Protein AF-A0A0T6ATC1-F1 (afdb_monomer)

Secondary structure (DSSP, 8-state):
-HHHHHHH--------GGGGGGS-GGG---TT--PPPS-B--STTTTT-BT---HHHHHHHHHHHTT-HHHHHHHHTTSTTHHHHHHHHHHHHHHHHH--SHHHHHHHHHHHHHHHHHHHHHHHHT--PPP----------

Structure (mmCIF, N/CA/C/O backbone):
data_AF-A0A0T6ATC1-F1
#
_entry.id   AF-A0A0T6ATC1-F1
#
loop_
_atom_site.group_PDB
_atom_site.id
_atom_site.type_symbol
_atom_site.label_atom_id
_atom_site.label_alt_id
_atom_site.label_comp_id
_atom_site.label_asym_id
_atom_site.label_entity_id
_atom_site.label_seq_id
_atom_site.pdbx_PDB_ins_code
_atom_site.Cartn_x
_atom_site.Cartn_y
_atom_site.Cartn_z
_atom_site.occupancy
_atom_site.B_iso_or_equiv
_atom_site.auth_seq_id
_atom_site.auth_comp_id
_atom_site.auth_asym_id
_atom_site.auth_atom_id
_atom_site.pdbx_PDB_model_num
ATOM 1 N N . ASP A 1 1 ? -13.480 1.689 5.727 1.00 93.69 1 ASP A N 1
ATOM 2 C CA . ASP A 1 1 ? -13.539 1.626 4.249 1.00 93.69 1 ASP A CA 1
ATOM 3 C C . ASP A 1 1 ? -13.949 0.272 3.664 1.00 93.69 1 ASP A C 1
ATOM 5 O O . ASP A 1 1 ? -14.438 0.275 2.542 1.00 93.69 1 ASP A O 1
ATOM 9 N N . LYS A 1 2 ? -13.871 -0.853 4.397 1.00 95.25 2 LYS A N 1
ATOM 10 C CA . LYS A 1 2 ? -14.317 -2.168 3.890 1.00 95.25 2 LYS A CA 1
ATOM 11 C C . LYS A 1 2 ? -15.733 -2.163 3.288 1.00 95.25 2 LYS A C 1
ATOM 13 O O . LYS A 1 2 ? -15.901 -2.557 2.148 1.00 95.25 2 LYS A O 1
ATOM 18 N N . GLU A 1 3 ? -16.729 -1.637 3.999 1.00 96.06 3 GLU A N 1
ATOM 19 C CA . GLU A 1 3 ? -18.118 -1.577 3.504 1.00 96.06 3 GLU A CA 1
ATOM 20 C C . GLU A 1 3 ? -18.266 -0.774 2.194 1.00 96.06 3 GLU A C 1
ATOM 22 O O . GLU A 1 3 ? -19.062 -1.119 1.321 1.00 96.06 3 GLU A O 1
ATOM 27 N N . ILE A 1 4 ? -17.467 0.284 2.020 1.00 95.75 4 ILE A N 1
ATOM 28 C CA . ILE A 1 4 ? -17.460 1.079 0.784 1.00 95.75 4 ILE A CA 1
ATOM 29 C C . ILE A 1 4 ? -16.882 0.250 -0.364 1.00 95.75 4 ILE A C 1
ATOM 31 O O . ILE A 1 4 ? -17.447 0.253 -1.453 1.00 95.75 4 ILE A O 1
ATOM 35 N N . VAL A 1 5 ? -15.794 -0.483 -0.114 1.00 96.31 5 VAL A N 1
ATOM 36 C CA . VAL A 1 5 ? -15.200 -1.398 -1.098 1.00 96.31 5 VAL A CA 1
ATOM 37 C C . VAL A 1 5 ? -16.198 -2.489 -1.494 1.00 96.31 5 VAL A C 1
ATOM 39 O O . VAL A 1 5 ? -16.354 -2.755 -2.681 1.00 96.31 5 VAL A O 1
ATOM 42 N N . ASP A 1 6 ? -16.936 -3.044 -0.532 1.00 95.88 6 ASP A N 1
ATOM 43 C CA . ASP A 1 6 ? -17.910 -4.121 -0.765 1.00 95.88 6 ASP A CA 1
ATOM 44 C C . ASP A 1 6 ? -19.082 -3.662 -1.639 1.00 95.88 6 ASP A C 1
ATOM 46 O O . ASP A 1 6 ? -19.570 -4.407 -2.485 1.00 95.88 6 ASP A O 1
ATOM 50 N N . THR A 1 7 ? -19.532 -2.421 -1.445 1.00 96.94 7 THR A N 1
ATOM 51 C CA . THR A 1 7 ? -20.730 -1.887 -2.110 1.00 96.94 7 THR A CA 1
ATOM 52 C C . THR A 1 7 ? -20.432 -1.111 -3.391 1.00 96.94 7 THR A C 1
ATOM 54 O O . THR A 1 7 ? -21.294 -1.031 -4.265 1.00 96.94 7 THR A O 1
ATOM 57 N N . LYS A 1 8 ? -19.243 -0.506 -3.512 1.00 95.25 8 LYS A N 1
ATOM 58 C CA . LYS A 1 8 ? -18.892 0.423 -4.605 1.00 95.25 8 LYS A CA 1
ATOM 59 C C . LYS A 1 8 ? -17.605 0.065 -5.345 1.00 95.25 8 LYS A C 1
ATOM 61 O O . LYS A 1 8 ? -17.349 0.644 -6.398 1.00 95.25 8 LYS A O 1
ATOM 66 N N . GLY A 1 9 ? -16.809 -0.867 -4.828 1.00 94.44 9 GLY A N 1
ATOM 67 C CA . GLY A 1 9 ? -15.536 -1.268 -5.419 1.00 94.44 9 GLY A CA 1
ATOM 68 C C . GLY A 1 9 ? -14.387 -0.288 -5.161 1.00 94.44 9 GLY A C 1
ATOM 69 O O . GLY A 1 9 ? -14.459 0.600 -4.310 1.00 94.44 9 GLY A O 1
ATOM 70 N N . ILE A 1 10 ? -13.297 -0.488 -5.904 1.00 95.75 10 ILE A N 1
ATOM 71 C CA . ILE A 1 10 ? -12.061 0.303 -5.842 1.00 95.75 10 ILE A CA 1
ATOM 72 C C . ILE A 1 10 ? -11.822 0.913 -7.223 1.00 95.75 10 ILE A C 1
ATOM 74 O O . ILE A 1 10 ? -11.937 0.224 -8.235 1.00 95.75 10 ILE A O 1
ATOM 78 N N . ALA A 1 11 ? -11.458 2.193 -7.258 1.00 93.44 11 ALA A N 1
ATOM 79 C CA . ALA A 1 11 ? -11.068 2.893 -8.474 1.00 93.44 11 ALA A CA 1
ATOM 80 C C . ALA A 1 11 ? -9.696 3.543 -8.284 1.00 93.44 11 ALA A C 1
ATOM 82 O O . ALA A 1 11 ? -9.395 4.074 -7.215 1.00 93.44 11 ALA A O 1
ATOM 83 N N . VAL A 1 12 ? -8.886 3.521 -9.338 1.00 92.12 12 VAL A N 1
ATOM 84 C CA . VAL A 1 12 ? -7.583 4.188 -9.404 1.00 92.12 12 VAL A CA 1
ATOM 85 C C . VAL A 1 12 ? -7.516 5.046 -10.657 1.00 92.12 12 VAL A C 1
ATOM 87 O O . VAL A 1 12 ? -8.174 4.756 -11.656 1.00 92.12 12 VAL A O 1
ATOM 90 N N . VAL A 1 13 ? -6.729 6.116 -10.594 1.00 88.69 13 VAL A N 1
ATOM 91 C CA . VAL A 1 13 ? -6.466 6.983 -11.743 1.00 88.69 13 VAL A CA 1
ATOM 92 C C . VAL A 1 13 ? -5.166 6.522 -12.379 1.00 88.69 13 VAL A C 1
ATOM 94 O O . VAL A 1 13 ? -4.098 6.701 -11.796 1.00 88.69 13 VAL A O 1
ATOM 97 N N . ASP A 1 14 ? -5.263 5.926 -13.564 1.00 88.31 14 ASP A N 1
ATOM 98 C CA . ASP A 1 14 ? -4.089 5.486 -14.309 1.00 88.31 14 ASP A CA 1
ATOM 99 C C . ASP A 1 14 ? -3.386 6.689 -14.942 1.00 88.31 14 ASP A C 1
ATOM 101 O O . ASP A 1 14 ? -3.855 7.281 -15.916 1.00 88.31 14 ASP A O 1
ATOM 105 N N . CYS A 1 15 ? -2.281 7.104 -14.333 1.00 81.25 15 CYS A N 1
ATOM 106 C CA . CYS A 1 15 ? -1.458 8.197 -14.822 1.00 81.25 15 CYS A CA 1
ATOM 107 C C . CYS A 1 15 ? 0.020 7.909 -14.553 1.00 81.25 15 CYS A C 1
ATOM 109 O O . CYS A 1 15 ? 0.392 7.277 -13.565 1.00 81.25 15 CYS A O 1
ATOM 111 N N . SER A 1 16 ? 0.893 8.376 -15.448 1.00 82.06 16 SER A N 1
ATOM 112 C CA . SER A 1 16 ? 2.331 8.279 -15.211 1.00 82.06 16 SER A CA 1
ATOM 113 C C . SER A 1 16 ? 2.748 9.285 -14.143 1.00 82.06 16 SER A C 1
ATOM 115 O O . SER A 1 16 ? 2.371 10.456 -14.244 1.00 82.06 16 SER A O 1
ATOM 117 N N . TRP A 1 17 ? 3.641 8.891 -13.235 1.00 79.94 17 TRP A N 1
ATOM 118 C CA . TRP A 1 17 ? 4.246 9.800 -12.254 1.00 79.94 17 TRP A CA 1
ATOM 119 C C . TRP A 1 17 ? 4.875 11.058 -12.887 1.00 79.94 17 TRP A C 1
ATOM 121 O O . TRP A 1 17 ? 4.817 12.130 -12.299 1.00 79.94 17 TRP A O 1
ATOM 131 N N . ALA A 1 18 ? 5.378 10.974 -14.126 1.00 79.50 18 ALA A N 1
ATOM 132 C CA . ALA A 1 18 ? 5.937 12.111 -14.871 1.00 79.50 18 ALA A CA 1
ATOM 133 C C . ALA A 1 18 ? 4.909 13.183 -15.292 1.00 79.50 18 ALA A C 1
ATOM 135 O O . ALA A 1 18 ? 5.290 14.277 -15.697 1.00 79.50 18 ALA A O 1
ATOM 136 N N . LYS A 1 19 ? 3.611 12.868 -15.248 1.00 78.06 19 LYS A N 1
ATOM 137 C CA . LYS A 1 19 ? 2.514 13.747 -15.687 1.00 78.06 19 LYS A CA 1
ATO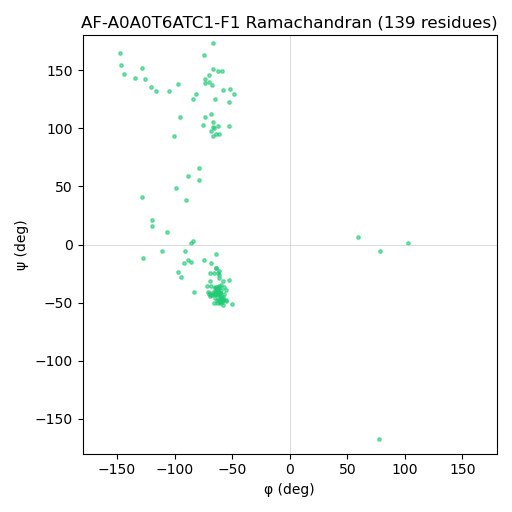M 138 C C . LYS A 1 19 ? 1.539 14.061 -14.557 1.00 78.06 19 LYS A C 1
ATOM 140 O O . LYS A 1 19 ? 0.428 14.516 -14.827 1.00 78.06 19 LYS A O 1
ATOM 145 N N . LEU A 1 20 ? 1.927 13.807 -13.308 1.00 77.38 20 LEU A N 1
ATOM 146 C CA . LEU A 1 20 ? 1.046 13.993 -12.159 1.00 77.38 20 LEU A CA 1
ATOM 147 C C . LEU A 1 20 ? 0.551 15.446 -12.071 1.00 77.38 20 LEU A C 1
ATOM 149 O O . LEU A 1 20 ? -0.650 15.669 -11.978 1.00 77.38 20 LEU A O 1
ATOM 153 N N . ASP A 1 21 ? 1.456 16.416 -12.240 1.00 76.56 21 ASP A N 1
ATOM 154 C CA . ASP A 1 21 ? 1.147 17.854 -12.175 1.00 76.56 21 ASP A CA 1
ATOM 155 C C . ASP A 1 21 ? 0.227 18.334 -13.310 1.00 76.56 21 ASP A C 1
ATOM 157 O O . ASP A 1 21 ? -0.476 19.333 -13.179 1.00 76.56 21 ASP A O 1
ATOM 161 N N . GLN A 1 22 ? 0.224 17.619 -14.437 1.00 77.25 22 GLN A N 1
ATOM 162 C CA . GLN A 1 22 ? -0.614 17.920 -15.604 1.00 77.25 22 GLN A CA 1
ATOM 163 C C . GLN A 1 22 ? -1.957 17.185 -15.554 1.00 77.25 22 GLN A C 1
ATOM 165 O O . GLN A 1 22 ? -2.884 17.519 -16.292 1.00 77.25 22 GLN A O 1
ATOM 170 N N . THR A 1 23 ? -2.065 16.165 -14.703 1.00 75.38 23 THR A N 1
ATOM 171 C CA . THR A 1 23 ? -3.286 15.387 -14.542 1.00 75.38 23 THR A CA 1
ATOM 172 C C . THR A 1 23 ? -4.182 16.133 -13.557 1.00 75.38 23 THR A C 1
ATOM 174 O O . THR A 1 23 ? -3.753 16.416 -12.439 1.00 75.38 23 THR A O 1
ATOM 177 N N . PRO A 1 24 ? -5.437 16.456 -13.908 1.00 76.75 24 PRO A N 1
ATOM 178 C CA . PRO A 1 24 ? -6.292 17.293 -13.074 1.00 76.75 24 PRO A CA 1
ATOM 179 C C . PRO A 1 24 ? -6.905 16.494 -11.907 1.00 76.75 24 PRO A C 1
ATOM 181 O O . PRO A 1 24 ? -8.121 16.469 -11.721 1.00 76.75 24 PRO A O 1
ATOM 184 N N . ILE A 1 25 ? -6.065 15.848 -11.089 1.00 76.75 25 ILE A N 1
ATOM 185 C CA . ILE A 1 25 ? -6.465 14.988 -9.965 1.00 76.75 25 ILE A CA 1
ATOM 186 C C . ILE A 1 25 ? -7.281 15.789 -8.944 1.00 76.75 25 ILE A C 1
ATOM 188 O O . ILE A 1 25 ? -8.303 15.312 -8.464 1.00 76.75 25 ILE A O 1
ATOM 192 N N . ALA A 1 26 ? -6.897 17.043 -8.682 1.00 73.19 26 ALA A N 1
ATOM 193 C CA . ALA A 1 26 ? -7.615 17.934 -7.768 1.00 73.19 26 ALA A CA 1
ATOM 194 C C . ALA A 1 26 ? -9.039 18.290 -8.241 1.00 73.19 26 ALA A C 1
ATOM 196 O O . ALA A 1 26 ? -9.876 18.697 -7.439 1.00 73.19 26 ALA A O 1
ATOM 197 N N . THR A 1 27 ? -9.329 18.138 -9.537 1.00 78.69 27 THR A N 1
ATOM 198 C CA . THR A 1 27 ? -10.669 18.401 -10.089 1.00 78.69 27 THR A CA 1
ATOM 199 C C . THR A 1 27 ? -11.601 17.196 -9.969 1.00 78.69 27 THR A C 1
ATOM 201 O O . THR A 1 27 ? -12.820 17.344 -10.096 1.00 78.69 27 THR A O 1
ATOM 204 N N . LEU A 1 28 ? -11.053 16.006 -9.693 1.00 79.75 28 LEU A N 1
ATOM 205 C CA . LEU A 1 28 ? -11.842 14.799 -9.492 1.00 79.75 28 LEU A CA 1
ATOM 206 C C . LEU A 1 28 ? -12.631 14.923 -8.188 1.00 79.75 28 LEU A C 1
ATOM 208 O O . LEU A 1 28 ? -12.083 14.893 -7.088 1.00 79.75 28 LEU A O 1
ATOM 212 N N . LYS A 1 29 ? -13.957 15.009 -8.305 1.00 76.75 29 LYS A N 1
ATOM 213 C CA . LYS A 1 29 ? -14.877 14.973 -7.162 1.00 76.75 29 LYS A CA 1
ATOM 214 C C . LYS A 1 29 ? -15.078 13.535 -6.677 1.00 76.75 29 LYS A C 1
ATOM 216 O O . L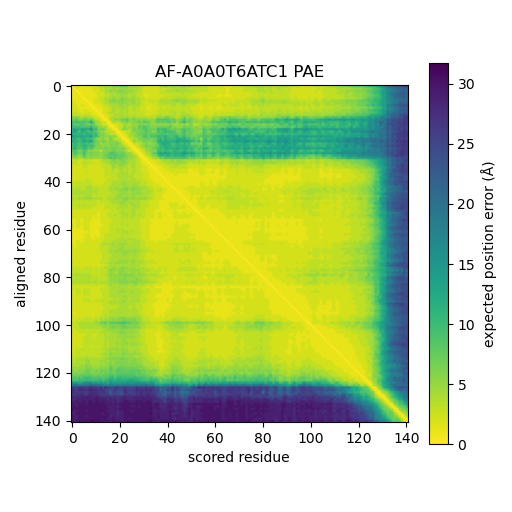YS A 1 29 ? -16.167 12.977 -6.784 1.00 76.75 29 LYS A O 1
ATOM 221 N N . ALA A 1 30 ? -14.018 12.921 -6.160 1.00 80.88 30 ALA A N 1
ATOM 222 C CA . ALA A 1 30 ? -14.097 11.592 -5.567 1.00 80.88 30 ALA A CA 1
ATOM 223 C C . ALA A 1 30 ? -14.805 11.665 -4.204 1.00 80.88 30 ALA A C 1
ATOM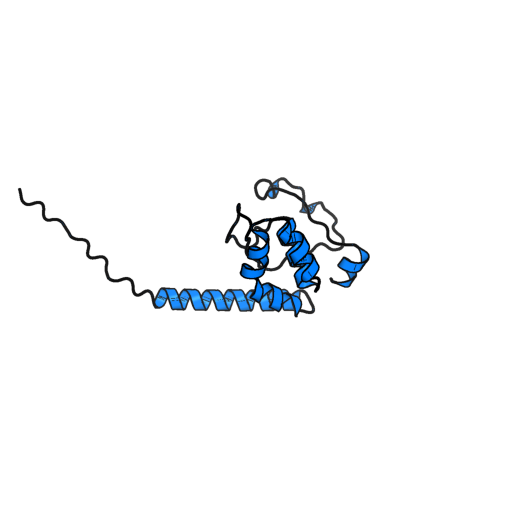 225 O O . ALA A 1 30 ? -14.243 12.163 -3.231 1.00 80.88 30 ALA A O 1
ATOM 226 N N . SER A 1 31 ? -16.031 11.140 -4.107 1.00 84.38 31 SER A N 1
ATOM 227 C CA . SER A 1 31 ? -16.806 11.161 -2.852 1.00 84.38 31 SER A CA 1
ATOM 228 C C . SER A 1 31 ? -16.136 10.396 -1.704 1.00 84.38 31 SER A C 1
ATOM 230 O O . SER A 1 31 ? -16.375 10.710 -0.543 1.00 84.38 31 SER A O 1
ATOM 232 N N . HIS 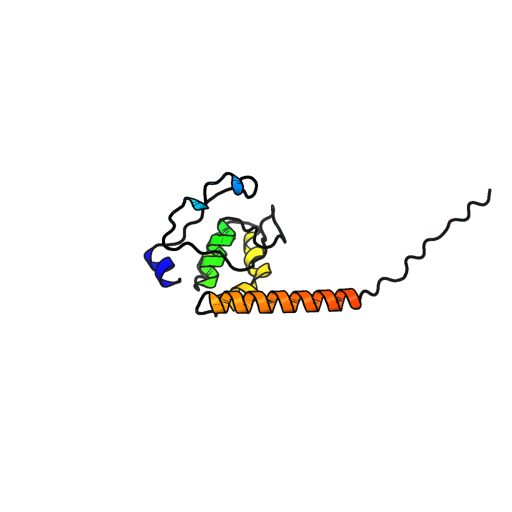A 1 32 ? -15.304 9.399 -2.025 1.00 90.31 32 HIS A N 1
ATOM 233 C CA . HIS A 1 32 ? -14.579 8.556 -1.066 1.00 90.31 32 HIS A CA 1
ATOM 234 C C . HIS A 1 32 ? -13.080 8.497 -1.386 1.00 90.31 32 HIS A C 1
ATOM 236 O O . HIS A 1 32 ? -12.471 7.435 -1.313 1.00 90.31 32 HIS A O 1
ATOM 242 N N . GLY A 1 33 ? -12.482 9.631 -1.768 1.00 90.50 33 GLY A N 1
ATOM 243 C CA . GLY A 1 33 ? -11.039 9.711 -2.013 1.00 90.50 33 GLY A CA 1
ATOM 244 C C . GLY A 1 33 ? -10.228 9.314 -0.774 1.00 90.50 33 GLY A C 1
ATOM 245 O O . GLY A 1 33 ? -10.525 9.758 0.341 1.00 90.50 33 GLY A O 1
ATOM 246 N N . ARG A 1 34 ? -9.219 8.458 -0.963 1.00 92.25 34 ARG A N 1
ATOM 247 C CA . ARG A 1 34 ? -8.272 8.023 0.072 1.00 92.25 34 ARG A CA 1
ATOM 248 C C . ARG A 1 34 ? -6.855 8.071 -0.478 1.00 92.25 34 ARG A C 1
ATOM 250 O O . ARG A 1 34 ? -6.635 7.750 -1.642 1.00 92.25 34 ARG A O 1
ATOM 257 N N . LEU A 1 35 ? -5.915 8.447 0.380 1.00 92.56 35 LEU A N 1
ATOM 258 C CA . LEU A 1 35 ? -4.491 8.257 0.136 1.00 92.56 35 LEU A CA 1
ATOM 259 C C . LEU A 1 35 ? -4.055 6.979 0.845 1.00 92.56 35 LEU A C 1
ATOM 261 O O . LEU A 1 35 ? -4.476 6.727 1.976 1.00 92.56 35 LEU A O 1
ATOM 265 N N . LEU A 1 36 ? -3.230 6.180 0.175 1.00 96.12 36 LEU A N 1
ATOM 266 C CA . LEU A 1 36 ? -2.602 5.030 0.809 1.00 96.12 36 LEU A CA 1
ATOM 267 C C . LEU A 1 36 ? -1.544 5.495 1.819 1.00 96.12 36 LEU A C 1
ATOM 269 O O . LEU A 1 36 ? -0.896 6.520 1.587 1.00 96.12 36 LEU A O 1
ATOM 273 N N . PRO A 1 37 ? -1.366 4.756 2.927 1.00 97.12 37 PRO A N 1
ATOM 274 C CA . PRO A 1 37 ? -0.251 4.990 3.830 1.00 97.12 37 PRO A CA 1
ATOM 275 C C . PRO A 1 37 ? 1.083 4.646 3.156 1.00 97.12 37 PRO A C 1
ATOM 277 O O . PRO A 1 37 ? 1.128 4.116 2.043 1.00 97.12 37 PRO A O 1
ATOM 280 N N . PHE A 1 38 ? 2.175 4.951 3.851 1.00 98.00 38 PHE A N 1
ATOM 281 C CA . PHE A 1 38 ? 3.529 4.647 3.413 1.00 98.00 38 PHE A CA 1
ATOM 282 C C . PHE A 1 38 ? 3.669 3.168 3.049 1.00 98.00 38 PHE A C 1
ATOM 284 O O . PHE A 1 38 ? 3.446 2.280 3.868 1.00 98.00 38 PHE A O 1
ATOM 291 N N . LEU A 1 39 ? 4.074 2.926 1.810 1.00 98.31 39 LEU A N 1
ATOM 292 C CA . LEU A 1 39 ? 4.406 1.619 1.265 1.00 98.31 39 LEU A CA 1
ATOM 293 C C . LEU A 1 39 ? 5.529 1.814 0.250 1.00 98.31 39 LEU A C 1
ATOM 295 O O . LEU A 1 39 ? 5.675 2.892 -0.336 1.00 98.31 39 LEU A O 1
ATOM 299 N N . VAL A 1 40 ? 6.314 0.773 0.027 1.00 98.06 40 VAL A N 1
ATOM 300 C CA . VAL A 1 40 ? 7.445 0.785 -0.895 1.00 98.06 40 VAL A CA 1
ATOM 301 C C . VAL A 1 40 ? 7.074 0.021 -2.157 1.00 98.06 40 VAL A C 1
ATOM 303 O O . VAL A 1 40 ? 6.530 -1.081 -2.099 1.00 98.06 40 VAL A O 1
ATOM 306 N N . ALA A 1 41 ? 7.356 0.615 -3.312 1.00 97.88 41 ALA A N 1
ATOM 307 C CA . ALA A 1 41 ? 7.111 -0.021 -4.595 1.00 97.88 41 ALA A CA 1
ATOM 308 C C . ALA A 1 41 ? 8.029 -1.236 -4.809 1.00 97.88 41 ALA A C 1
ATOM 310 O O . ALA A 1 41 ? 9.233 -1.170 -4.555 1.00 97.88 41 ALA A O 1
ATOM 311 N N . ALA A 1 42 ? 7.459 -2.319 -5.335 1.00 97.75 42 ALA A N 1
ATOM 312 C CA . ALA A 1 42 ? 8.171 -3.513 -5.784 1.00 97.75 42 ALA A CA 1
ATOM 313 C C . ALA A 1 42 ? 8.133 -3.683 -7.314 1.00 97.75 42 ALA A C 1
ATOM 315 O O . ALA A 1 42 ? 8.782 -4.576 -7.858 1.00 97.75 42 ALA A O 1
ATOM 316 N N . ASN A 1 43 ? 7.397 -2.826 -8.028 1.00 95.62 43 ASN A N 1
ATOM 317 C CA . ASN A 1 43 ? 7.405 -2.821 -9.485 1.00 95.62 43 ASN A CA 1
ATOM 318 C C . ASN A 1 43 ? 8.807 -2.491 -10.058 1.00 95.62 43 ASN A C 1
ATOM 320 O O . ASN A 1 43 ? 9.541 -1.698 -9.466 1.00 95.62 43 ASN A O 1
ATOM 324 N N . PRO A 1 44 ? 9.175 -3.020 -11.243 1.00 95.25 44 PRO A N 1
ATOM 325 C CA . PRO A 1 44 ? 10.517 -2.857 -11.813 1.00 95.25 44 PRO A CA 1
ATOM 326 C C . PRO A 1 44 ? 10.941 -1.412 -12.101 1.00 95.25 44 PRO A C 1
ATOM 328 O O . PRO A 1 44 ? 12.130 -1.137 -12.212 1.00 95.25 44 PRO A O 1
ATOM 331 N N . ILE A 1 45 ? 9.985 -0.494 -12.263 1.00 93.62 45 ILE A N 1
ATOM 332 C CA . ILE A 1 45 ? 10.268 0.895 -12.641 1.00 93.62 45 ILE A CA 1
ATOM 333 C C . ILE A 1 45 ? 10.649 1.729 -11.416 1.00 93.62 45 ILE A C 1
ATOM 335 O O . ILE A 1 45 ? 11.572 2.537 -11.478 1.00 93.62 45 ILE A O 1
ATOM 339 N N . ASN A 1 46 ? 9.956 1.516 -10.296 1.00 94.69 46 ASN A N 1
ATOM 340 C CA . ASN A 1 46 ? 10.094 2.311 -9.078 1.00 94.69 46 ASN A CA 1
ATOM 341 C C . ASN A 1 46 ? 10.551 1.484 -7.872 1.00 94.69 46 ASN A C 1
ATOM 343 O O . ASN A 1 46 ? 10.324 1.906 -6.742 1.00 94.69 46 ASN A O 1
ATOM 347 N N . TYR A 1 47 ? 11.170 0.322 -8.084 1.00 96.69 47 TYR A N 1
ATOM 348 C CA . TYR A 1 47 ? 11.567 -0.574 -6.999 1.00 96.69 47 TYR A CA 1
ATOM 349 C C . TYR A 1 47 ? 12.310 0.169 -5.876 1.00 96.69 47 TYR A C 1
ATOM 351 O O . TYR A 1 47 ? 13.242 0.936 -6.128 1.00 96.69 47 TYR A O 1
ATOM 359 N N . GLY A 1 48 ? 11.876 -0.037 -4.632 1.00 96.00 48 GLY A N 1
ATOM 360 C CA . GLY A 1 48 ? 12.463 0.593 -3.448 1.00 96.00 48 GLY A CA 1
ATOM 361 C C . GLY A 1 48 ? 12.042 2.049 -3.219 1.00 96.00 48 GLY A C 1
ATOM 362 O O . GLY A 1 48 ? 12.380 2.623 -2.185 1.00 96.00 48 GLY A O 1
ATOM 363 N N . ARG A 1 49 ? 11.289 2.671 -4.138 1.00 96.19 49 ARG A N 1
ATOM 364 C CA . ARG A 1 49 ? 10.831 4.053 -3.965 1.00 96.19 49 ARG A CA 1
ATOM 365 C C . ARG A 1 49 ? 9.583 4.110 -3.078 1.00 96.19 49 ARG A C 1
ATOM 367 O O . ARG A 1 49 ? 8.602 3.412 -3.355 1.00 96.19 49 ARG A O 1
ATOM 374 N N . PRO A 1 50 ? 9.574 4.966 -2.042 1.00 96.00 50 PRO A N 1
ATOM 375 C CA . PRO A 1 50 ? 8.419 5.116 -1.170 1.00 96.00 50 PRO A CA 1
ATOM 376 C C . PRO A 1 50 ? 7.268 5.812 -1.900 1.00 96.00 50 PRO A C 1
ATOM 378 O O . PRO A 1 50 ? 7.479 6.761 -2.655 1.00 96.00 50 PRO A O 1
ATOM 381 N N . CYS A 1 51 ? 6.045 5.345 -1.659 1.00 95.25 51 CYS A N 1
ATOM 382 C CA . CYS A 1 51 ? 4.783 5.910 -2.148 1.00 95.25 51 CYS A CA 1
ATOM 383 C C . CYS A 1 51 ? 4.629 6.002 -3.682 1.00 95.25 51 CYS A C 1
ATOM 385 O O . CYS A 1 51 ? 3.632 6.541 -4.155 1.00 95.25 51 CYS A O 1
ATOM 387 N N . GLN A 1 52 ? 5.559 5.453 -4.472 1.00 95.00 52 GLN A N 1
ATOM 388 C CA . GLN A 1 52 ? 5.522 5.459 -5.946 1.00 95.00 52 GLN A CA 1
ATOM 389 C C . GLN A 1 52 ? 4.988 4.138 -6.513 1.00 95.00 52 GLN A C 1
ATOM 391 O O . GLN A 1 52 ? 5.580 3.522 -7.407 1.00 95.00 52 GLN A O 1
ATOM 396 N N . LEU A 1 53 ? 3.859 3.700 -5.957 1.00 96.06 53 LEU A N 1
ATOM 397 C CA . LEU A 1 53 ? 3.191 2.459 -6.332 1.00 96.06 53 LEU A CA 1
ATOM 398 C C . LEU A 1 53 ? 2.649 2.530 -7.767 1.00 96.06 53 LEU A C 1
ATOM 400 O O . LEU A 1 53 ? 2.277 3.592 -8.268 1.00 96.06 53 LEU A O 1
ATOM 404 N N . SER A 1 54 ? 2.578 1.380 -8.423 1.00 95.62 54 SER A N 1
ATOM 405 C CA . SER A 1 54 ? 1.773 1.177 -9.626 1.00 95.62 54 SER A CA 1
ATOM 406 C C . SER A 1 54 ? 0.283 1.078 -9.276 1.00 95.62 54 SER A C 1
ATOM 408 O O . SER A 1 54 ? -0.091 0.806 -8.133 1.00 95.62 54 SER A O 1
ATOM 410 N N . CYS A 1 55 ? -0.590 1.239 -10.273 1.00 95.19 55 CYS A N 1
ATOM 411 C CA . CYS A 1 55 ? -2.038 1.101 -10.097 1.00 95.19 55 CYS A CA 1
ATOM 412 C C . CYS A 1 55 ? -2.431 -0.263 -9.502 1.00 95.19 55 CYS A C 1
ATOM 414 O O . CYS A 1 55 ? -3.301 -0.325 -8.635 1.00 95.19 55 CYS A O 1
ATOM 416 N N . VAL A 1 56 ? -1.769 -1.351 -9.919 1.00 96.88 56 VAL A N 1
ATOM 417 C CA . VAL A 1 56 ? -2.047 -2.691 -9.378 1.00 96.88 56 VAL A CA 1
ATOM 418 C C . VAL A 1 56 ? -1.593 -2.830 -7.925 1.00 96.88 56 VAL A C 1
ATOM 420 O O . VAL A 1 56 ? -2.348 -3.359 -7.114 1.00 96.88 56 VAL A O 1
ATOM 423 N N . GLU A 1 57 ? -0.419 -2.305 -7.563 1.00 97.94 57 GLU A N 1
ATOM 424 C CA . GLU A 1 57 ? 0.058 -2.303 -6.173 1.00 97.94 57 GLU A CA 1
ATOM 425 C C . GLU A 1 57 ? -0.865 -1.474 -5.274 1.00 97.94 57 GLU A C 1
ATOM 427 O O . GLU A 1 57 ? -1.175 -1.892 -4.163 1.00 97.94 57 GLU A O 1
ATOM 432 N N . ALA A 1 58 ? -1.374 -0.338 -5.761 1.00 97.50 58 ALA A N 1
ATOM 433 C CA . ALA A 1 58 ? -2.314 0.495 -5.016 1.00 97.50 58 ALA A CA 1
ATOM 434 C C . ALA A 1 58 ? -3.662 -0.209 -4.763 1.00 97.50 58 ALA A C 1
ATOM 436 O O . ALA A 1 58 ? -4.207 -0.159 -3.653 1.00 97.50 58 ALA A O 1
ATOM 437 N N . ILE A 1 59 ? -4.195 -0.901 -5.775 1.00 97.38 59 ILE A N 1
ATOM 438 C CA . ILE A 1 59 ? -5.404 -1.725 -5.633 1.00 97.38 59 ILE A CA 1
ATOM 439 C C . ILE A 1 59 ? -5.151 -2.862 -4.640 1.00 97.38 59 ILE A C 1
ATOM 441 O O . ILE A 1 59 ? -5.929 -3.036 -3.702 1.00 97.38 59 ILE A O 1
ATOM 445 N N . ALA A 1 60 ? -4.056 -3.604 -4.812 1.00 98.12 60 ALA A N 1
ATOM 446 C CA . ALA A 1 60 ? -3.713 -4.738 -3.963 1.00 98.12 60 ALA A CA 1
ATOM 447 C C . ALA A 1 60 ? -3.473 -4.315 -2.506 1.00 98.12 60 ALA A C 1
ATOM 449 O O . ALA A 1 60 ? -3.982 -4.959 -1.594 1.00 98.12 60 ALA A O 1
ATOM 450 N N . ALA A 1 61 ? -2.784 -3.195 -2.272 1.00 98.25 61 ALA A N 1
ATOM 451 C CA . ALA A 1 61 ? -2.605 -2.623 -0.941 1.00 98.25 61 ALA A CA 1
ATOM 452 C C . ALA A 1 61 ? -3.950 -2.283 -0.291 1.00 98.25 61 ALA A C 1
ATOM 454 O O . ALA A 1 61 ? -4.192 -2.646 0.858 1.00 98.25 61 ALA A O 1
ATOM 455 N N . THR A 1 62 ? -4.852 -1.641 -1.040 1.00 97.88 62 THR A N 1
ATOM 456 C CA . THR A 1 62 ? -6.200 -1.323 -0.552 1.00 97.88 62 THR A CA 1
ATOM 457 C C . THR A 1 62 ? -6.948 -2.599 -0.173 1.00 97.88 62 THR A C 1
ATOM 459 O O . THR A 1 62 ? -7.465 -2.686 0.939 1.00 97.88 62 THR A O 1
ATOM 462 N N . MET A 1 63 ? -6.964 -3.601 -1.062 1.00 98.06 63 MET A N 1
ATOM 463 C CA . MET A 1 63 ? -7.577 -4.911 -0.819 1.00 98.06 63 MET A CA 1
ATOM 464 C C . MET A 1 63 ? -7.008 -5.568 0.440 1.00 98.06 63 MET A C 1
ATOM 466 O O . MET A 1 63 ? -7.776 -5.981 1.305 1.00 98.06 63 MET A O 1
ATOM 470 N N . TYR A 1 64 ? -5.685 -5.597 0.592 1.00 98.31 64 TYR A N 1
ATOM 471 C CA . TYR A 1 64 ? -5.027 -6.192 1.751 1.00 98.31 64 TYR A CA 1
ATOM 472 C C . TYR A 1 64 ? -5.426 -5.485 3.054 1.00 98.31 64 TYR A C 1
ATOM 474 O O . TYR A 1 64 ? -5.822 -6.146 4.016 1.00 98.31 64 TYR A O 1
ATOM 482 N N . ILE A 1 65 ? -5.379 -4.148 3.078 1.00 97.88 65 ILE A N 1
ATOM 483 C CA . ILE A 1 65 ? -5.698 -3.332 4.261 1.00 97.88 65 ILE A CA 1
ATOM 484 C C . ILE A 1 65 ? -7.156 -3.525 4.695 1.00 97.88 65 ILE A C 1
ATOM 486 O O . ILE A 1 65 ? -7.435 -3.589 5.888 1.00 97.88 65 ILE A O 1
ATOM 490 N N . VAL A 1 66 ? -8.099 -3.663 3.756 1.00 96.94 66 VAL A N 1
ATOM 491 C CA . VAL A 1 66 ? -9.514 -3.902 4.098 1.00 96.94 66 VAL A CA 1
ATOM 492 C C . VAL A 1 66 ? -9.853 -5.381 4.352 1.00 96.94 66 VAL A C 1
ATOM 494 O O . VAL A 1 66 ? -11.013 -5.696 4.622 1.00 96.94 66 VAL A O 1
ATOM 497 N N . GLY A 1 67 ? -8.864 -6.281 4.298 1.00 96.38 67 GLY A N 1
ATOM 498 C CA . GLY A 1 67 ? -8.994 -7.697 4.660 1.00 96.38 67 GLY A CA 1
ATOM 499 C C . GLY A 1 67 ? -9.106 -8.686 3.492 1.00 96.38 67 GLY A C 1
ATOM 500 O O . GLY A 1 67 ? -9.188 -9.887 3.730 1.00 96.38 67 GLY A O 1
ATOM 501 N N . TYR A 1 68 ? -9.058 -8.230 2.240 1.00 97.31 68 TYR A N 1
ATOM 502 C CA . TYR A 1 68 ? -9.099 -9.062 1.029 1.00 97.31 68 TYR A CA 1
ATOM 503 C C . TYR A 1 68 ? -7.705 -9.521 0.581 1.00 97.31 68 TYR A C 1
ATOM 505 O O . TYR A 1 68 ? -7.271 -9.239 -0.535 1.00 97.31 68 TYR A O 1
ATOM 513 N N . ARG A 1 69 ? -6.994 -10.234 1.461 1.00 97.06 69 ARG A N 1
ATOM 514 C CA . ARG A 1 69 ? -5.601 -10.665 1.229 1.00 97.06 69 ARG A CA 1
ATOM 515 C C . ARG A 1 69 ? -5.452 -11.575 0.009 1.00 97.06 69 ARG A C 1
ATOM 517 O O . ARG A 1 69 ? -4.653 -11.289 -0.873 1.00 97.06 69 ARG A O 1
ATOM 524 N N . GLU A 1 70 ? -6.288 -12.604 -0.086 1.00 97.31 70 GLU A N 1
ATOM 525 C CA . GLU A 1 70 ? -6.266 -13.561 -1.202 1.00 97.31 70 GLU A CA 1
ATOM 526 C C . GLU A 1 70 ? -6.552 -12.883 -2.549 1.00 97.31 70 GLU A C 1
ATOM 528 O O . GLU A 1 70 ? -5.961 -13.226 -3.572 1.00 97.31 70 GLU A O 1
ATOM 533 N N . LEU A 1 71 ? -7.433 -11.874 -2.558 1.00 96.44 71 LEU A N 1
ATOM 534 C CA . LEU A 1 71 ? -7.735 -11.110 -3.766 1.00 96.44 71 LEU A CA 1
ATOM 535 C C . LEU A 1 71 ? -6.558 -10.212 -4.164 1.00 96.44 71 LEU A C 1
ATOM 537 O O . LEU A 1 71 ? -6.222 -10.140 -5.345 1.00 96.44 71 LEU A O 1
ATOM 541 N N . ALA A 1 72 ? -5.903 -9.575 -3.190 1.00 97.62 72 ALA A N 1
ATOM 542 C CA . ALA A 1 72 ? -4.690 -8.798 -3.427 1.00 97.62 72 ALA A CA 1
ATOM 543 C C . ALA A 1 72 ? -3.594 -9.667 -4.069 1.00 97.62 72 ALA A C 1
ATOM 545 O O . ALA A 1 72 ? -3.032 -9.294 -5.100 1.00 97.62 72 ALA A O 1
ATOM 546 N N . GLU A 1 73 ? -3.356 -10.858 -3.513 1.00 97.19 73 GLU A N 1
ATOM 547 C CA . GLU A 1 73 ? -2.426 -11.851 -4.062 1.00 97.19 73 GLU A CA 1
ATOM 548 C C . GLU A 1 73 ? -2.832 -12.286 -5.473 1.00 97.19 73 GLU A C 1
ATOM 550 O O . GLU A 1 73 ? -2.002 -12.300 -6.380 1.00 97.19 73 GLU A O 1
ATOM 555 N N . HIS A 1 74 ? -4.116 -12.572 -5.707 1.00 97.19 74 HIS A N 1
ATOM 556 C CA . HIS A 1 74 ? -4.610 -12.974 -7.025 1.00 97.19 74 HIS A CA 1
ATOM 557 C C . HIS A 1 74 ? -4.311 -11.935 -8.118 1.00 97.19 74 HIS A C 1
ATOM 559 O O . HIS A 1 74 ? -3.908 -12.302 -9.226 1.00 97.19 74 HIS A O 1
ATOM 565 N N . TYR A 1 75 ? -4.497 -10.647 -7.816 1.00 95.94 75 TYR A N 1
ATOM 566 C CA . TYR A 1 75 ? -4.204 -9.557 -8.750 1.00 95.94 75 TYR A CA 1
ATOM 567 C C . TYR A 1 75 ? -2.703 -9.432 -9.020 1.00 95.94 75 TYR A C 1
ATOM 569 O O . TYR A 1 75 ? -2.287 -9.299 -10.173 1.00 95.94 75 TYR A O 1
ATOM 577 N N . LEU A 1 76 ? -1.884 -9.517 -7.972 1.00 97.56 76 LEU A N 1
ATOM 578 C CA . LEU A 1 76 ? -0.431 -9.410 -8.084 1.00 97.56 76 LEU A CA 1
ATOM 579 C C . LEU A 1 76 ? 0.195 -10.616 -8.792 1.00 97.56 76 LEU A C 1
ATOM 581 O O . LEU A 1 76 ? 1.147 -10.441 -9.546 1.00 97.56 76 LEU A O 1
ATOM 585 N N . ASN A 1 77 ? -0.382 -11.812 -8.662 1.00 97.00 77 ASN A N 1
ATOM 586 C CA . ASN A 1 77 ? 0.095 -13.034 -9.319 1.00 97.00 77 ASN A CA 1
ATOM 587 C C . ASN A 1 77 ? 0.026 -12.992 -10.857 1.00 97.00 77 ASN A C 1
ATOM 589 O O . ASN A 1 77 ? 0.555 -13.879 -11.525 1.00 97.00 77 ASN A O 1
ATOM 593 N N . LYS A 1 78 ? -0.600 -11.967 -11.450 1.00 96.69 78 LYS A N 1
ATOM 594 C CA . LYS A 1 78 ? -0.530 -11.703 -12.899 1.00 96.69 78 LYS A CA 1
ATOM 595 C C . LYS A 1 78 ? 0.816 -11.117 -13.335 1.00 96.69 78 LYS A C 1
ATOM 597 O O . LYS A 1 78 ? 1.103 -11.082 -14.529 1.00 96.69 78 LYS A O 1
ATOM 602 N N . PHE A 1 79 ? 1.632 -10.675 -12.384 1.00 96.56 79 PHE A N 1
ATOM 603 C CA . PHE A 1 79 ? 2.927 -10.053 -12.602 1.00 96.56 79 PHE A CA 1
ATOM 604 C C . PHE A 1 79 ? 4.014 -10.934 -11.988 1.00 96.56 79 PHE A C 1
ATOM 606 O O . PHE A 1 79 ? 3.916 -11.333 -10.830 1.00 96.56 79 PHE A O 1
ATOM 613 N N . SER A 1 80 ? 5.085 -11.208 -12.736 1.00 96.38 80 SER A N 1
ATOM 614 C CA . SER A 1 80 ? 6.190 -12.053 -12.257 1.00 96.38 80 SER A CA 1
ATOM 615 C C . SER A 1 80 ? 6.840 -11.524 -10.972 1.00 96.38 80 SER A C 1
ATOM 617 O O . SER A 1 80 ? 7.264 -12.311 -10.134 1.00 96.38 80 SER A O 1
ATOM 619 N N . TRP A 1 81 ? 6.864 -10.203 -10.791 1.00 95.56 81 TRP A N 1
ATOM 620 C CA . TRP A 1 81 ? 7.377 -9.498 -9.611 1.00 95.56 81 TRP A CA 1
ATOM 621 C C . TRP A 1 81 ? 6.313 -9.237 -8.530 1.00 95.56 81 TRP A C 1
ATOM 623 O O . TRP A 1 81 ? 6.635 -8.716 -7.468 1.00 95.56 81 TRP A O 1
ATOM 633 N N . GLY A 1 82 ? 5.037 -9.551 -8.781 1.00 95.69 82 GLY A N 1
ATOM 634 C CA . GLY A 1 82 ? 3.930 -9.090 -7.938 1.00 95.69 82 GLY A CA 1
ATOM 635 C C . GLY A 1 82 ? 3.983 -9.606 -6.498 1.00 95.69 82 GLY A C 1
ATOM 636 O O . GLY A 1 82 ? 3.676 -8.859 -5.573 1.00 95.69 82 GLY A O 1
ATOM 637 N N . HIS A 1 83 ? 4.434 -10.847 -6.296 1.00 95.25 83 HIS A N 1
ATOM 638 C CA . HIS A 1 83 ? 4.627 -11.437 -4.965 1.00 95.25 83 HIS A CA 1
ATOM 639 C C . HIS A 1 83 ? 5.580 -10.601 -4.091 1.00 95.25 83 HIS A C 1
ATOM 641 O O . HIS A 1 83 ? 5.314 -10.388 -2.908 1.00 95.25 83 HIS A O 1
ATOM 647 N N . SER A 1 84 ? 6.620 -10.019 -4.703 1.00 97.19 84 SER A N 1
ATOM 648 C CA . SER A 1 84 ? 7.612 -9.198 -4.009 1.00 97.19 84 SER A CA 1
ATOM 649 C C . SER A 1 84 ? 7.000 -7.951 -3.366 1.00 97.19 84 SER A C 1
ATOM 651 O O . SER A 1 84 ? 7.548 -7.454 -2.388 1.00 97.19 84 SER A O 1
ATOM 653 N N . PHE A 1 85 ? 5.860 -7.451 -3.860 1.00 98.38 85 PHE A N 1
ATOM 654 C CA . PHE A 1 85 ? 5.175 -6.310 -3.248 1.00 98.38 85 PHE A CA 1
ATOM 655 C C . PHE A 1 85 ? 4.653 -6.625 -1.847 1.00 98.38 85 PHE A C 1
ATOM 657 O O . PHE A 1 85 ? 4.849 -5.827 -0.926 1.00 98.38 85 PHE A O 1
ATOM 664 N N . ILE A 1 86 ? 3.999 -7.779 -1.682 1.00 97.38 86 ILE A N 1
ATOM 665 C CA . ILE A 1 86 ? 3.475 -8.196 -0.379 1.00 97.38 86 ILE A CA 1
ATOM 666 C C . ILE A 1 86 ? 4.633 -8.536 0.547 1.00 97.38 86 ILE A C 1
ATOM 668 O O . ILE A 1 86 ? 4.629 -8.073 1.682 1.00 97.38 86 ILE A O 1
ATOM 672 N N . ASP A 1 87 ? 5.637 -9.270 0.065 1.00 97.69 87 ASP A N 1
ATOM 673 C CA . ASP A 1 87 ? 6.795 -9.650 0.879 1.00 97.69 87 ASP A CA 1
ATOM 674 C C . ASP A 1 87 ? 7.548 -8.423 1.405 1.00 97.69 87 ASP A C 1
ATOM 676 O O . ASP A 1 87 ? 7.823 -8.332 2.602 1.00 97.69 87 ASP A O 1
ATOM 680 N N . LEU A 1 88 ? 7.807 -7.441 0.533 1.00 97.69 88 LEU A N 1
ATOM 681 C CA . LEU A 1 88 ? 8.501 -6.201 0.884 1.00 97.69 88 LEU A CA 1
ATOM 682 C C . LEU A 1 88 ? 7.743 -5.380 1.934 1.00 97.69 88 LEU A C 1
ATOM 684 O O . LEU A 1 88 ? 8.357 -4.764 2.800 1.00 97.69 88 LEU A O 1
ATOM 688 N N . ASN A 1 89 ? 6.412 -5.363 1.862 1.00 98.25 89 ASN A N 1
ATOM 689 C CA . ASN A 1 89 ? 5.570 -4.512 2.702 1.00 98.25 89 ASN A CA 1
ATOM 690 C C . ASN A 1 89 ? 4.819 -5.282 3.796 1.00 98.25 89 ASN A C 1
ATOM 692 O O . ASN A 1 89 ? 3.915 -4.724 4.418 1.00 98.25 89 ASN A O 1
ATOM 696 N N . LYS A 1 90 ? 5.153 -6.553 4.035 1.00 98.06 90 LYS A N 1
ATOM 697 C CA . LYS A 1 90 ? 4.335 -7.472 4.838 1.00 98.06 90 LYS A CA 1
ATOM 698 C C . LYS A 1 90 ? 4.038 -6.951 6.239 1.00 98.06 90 LYS A C 1
ATOM 700 O O . LYS A 1 90 ? 2.882 -6.947 6.653 1.00 98.06 90 LYS A O 1
ATOM 705 N N . GLU A 1 91 ? 5.066 -6.479 6.946 1.00 97.75 91 GLU A N 1
ATOM 706 C CA . GLU A 1 91 ? 4.927 -5.933 8.302 1.00 97.75 91 GLU A CA 1
ATOM 707 C C . GLU A 1 91 ? 3.954 -4.745 8.321 1.00 97.75 91 GLU A C 1
ATOM 709 O O . GLU A 1 91 ? 2.997 -4.742 9.094 1.00 97.75 91 GLU A O 1
ATOM 714 N N . LEU A 1 92 ? 4.138 -3.782 7.413 1.00 97.88 92 LEU A N 1
ATOM 715 C CA . LEU A 1 92 ? 3.275 -2.607 7.289 1.00 97.88 92 LEU A CA 1
ATOM 716 C C . LEU A 1 92 ? 1.840 -2.975 6.905 1.00 97.88 92 LEU A C 1
ATOM 718 O O . LEU A 1 92 ? 0.896 -2.521 7.547 1.00 97.88 92 LEU A O 1
ATOM 722 N N . LEU A 1 93 ? 1.660 -3.831 5.898 1.00 98.25 93 LEU A N 1
ATOM 723 C CA . LEU A 1 93 ? 0.345 -4.289 5.448 1.00 98.25 93 LEU A CA 1
ATOM 724 C C . LEU A 1 93 ? -0.414 -5.020 6.565 1.00 98.25 93 LEU A C 1
ATOM 726 O O . LEU A 1 93 ? -1.610 -4.790 6.754 1.00 98.25 93 LEU A O 1
ATOM 730 N N . ASP A 1 94 ? 0.272 -5.862 7.340 1.00 98.19 94 ASP A N 1
ATOM 731 C CA . ASP A 1 94 ? -0.314 -6.557 8.486 1.00 98.19 94 ASP A CA 1
ATOM 732 C C . ASP A 1 94 ? -0.667 -5.611 9.639 1.00 98.19 94 ASP A C 1
ATOM 734 O O . ASP A 1 94 ? -1.682 -5.822 10.310 1.00 98.19 94 ASP A O 1
ATOM 738 N N . ILE A 1 95 ? 0.135 -4.570 9.875 1.00 97.94 95 ILE A N 1
ATOM 739 C CA . ILE A 1 95 ? -0.163 -3.513 10.848 1.00 97.94 95 ILE A CA 1
ATOM 740 C C . ILE A 1 95 ? -1.395 -2.714 10.403 1.00 97.94 95 ILE A C 1
ATOM 742 O O . ILE A 1 95 ? -2.347 -2.554 11.172 1.00 97.94 95 ILE A O 1
ATOM 746 N N . TYR A 1 96 ? -1.422 -2.258 9.151 1.00 98.19 96 TYR A N 1
ATOM 747 C CA . TYR A 1 96 ? -2.520 -1.462 8.608 1.00 98.19 96 TYR A CA 1
ATOM 748 C C . TYR A 1 96 ? -3.834 -2.240 8.561 1.00 98.19 96 TYR A C 1
ATOM 750 O O . TYR A 1 96 ? -4.874 -1.678 8.894 1.00 98.19 96 TYR A O 1
ATOM 758 N N . ALA A 1 97 ? -3.805 -3.539 8.255 1.00 97.31 97 ALA A N 1
ATOM 759 C CA . ALA A 1 97 ? -5.001 -4.382 8.267 1.00 97.31 97 ALA A CA 1
ATOM 760 C C . ALA A 1 97 ? -5.641 -4.541 9.664 1.00 97.31 97 ALA A C 1
ATOM 762 O O . ALA A 1 97 ? -6.814 -4.894 9.770 1.00 97.31 97 ALA A O 1
ATOM 763 N N . LYS A 1 98 ? -4.892 -4.288 10.747 1.00 96.88 98 LYS A N 1
ATOM 764 C CA . LYS A 1 98 ? -5.407 -4.313 12.131 1.00 96.88 98 LYS A CA 1
ATOM 765 C C . LYS A 1 98 ? -5.973 -2.962 12.580 1.00 96.88 98 LYS A C 1
ATOM 767 O O . LYS A 1 98 ? -6.643 -2.890 13.612 1.00 96.88 98 LYS A O 1
ATOM 772 N N . CYS A 1 99 ? -5.697 -1.895 11.835 1.00 96.38 99 CYS A N 1
ATOM 773 C CA . CYS A 1 99 ? -6.1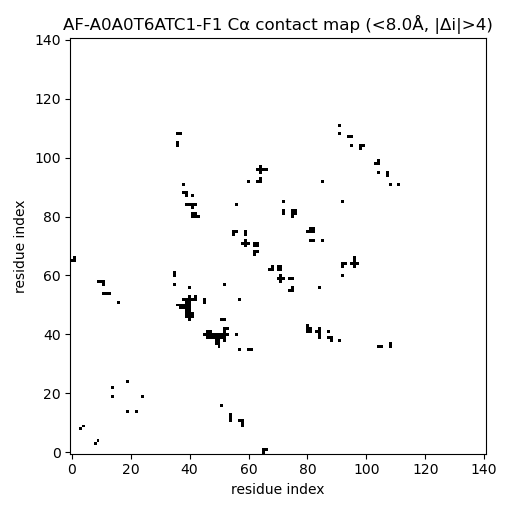50 -0.547 12.149 1.00 96.38 99 CYS A CA 1
ATOM 774 C C . CYS A 1 99 ? -7.652 -0.391 11.864 1.00 96.38 99 CYS A C 1
ATOM 776 O O . CYS A 1 99 ? -8.175 -0.914 10.882 1.00 96.38 99 CYS A O 1
ATOM 778 N N . LYS A 1 100 ? -8.361 0.354 12.720 1.00 92.81 100 LYS A N 1
ATOM 779 C CA . LYS A 1 100 ? -9.820 0.556 12.595 1.00 92.81 100 LYS A CA 1
ATOM 780 C C . LYS A 1 100 ? -10.192 1.858 11.897 1.00 92.81 100 LYS A C 1
ATOM 782 O O . LYS A 1 100 ? -11.287 1.972 11.351 1.00 92.81 100 LYS A O 1
ATOM 787 N N . ASP A 1 101 ? -9.294 2.835 11.918 1.00 93.81 101 ASP A N 1
ATOM 788 C CA . ASP A 1 101 ? -9.535 4.170 11.384 1.00 93.81 101 ASP A CA 1
ATOM 789 C C . ASP A 1 101 ? -8.259 4.802 10.813 1.00 93.81 101 ASP A C 1
ATOM 791 O O . ASP A 1 101 ? -7.137 4.371 11.090 1.00 93.81 101 ASP A O 1
ATOM 795 N N . SER A 1 102 ? -8.425 5.865 10.024 1.00 93.00 102 SER A N 1
ATOM 796 C CA . SER A 1 102 ? -7.309 6.556 9.375 1.00 93.00 102 SER A CA 1
ATOM 797 C C . SER A 1 102 ? -6.299 7.149 10.363 1.00 93.00 102 SER A C 1
ATOM 799 O O . SER A 1 102 ? -5.122 7.239 10.028 1.00 93.00 102 SER A O 1
ATOM 801 N N . LYS A 1 103 ? -6.712 7.530 11.583 1.00 95.69 103 LYS A N 1
ATOM 802 C CA . LYS A 1 103 ? -5.784 8.073 12.588 1.00 95.69 103 LYS A CA 1
ATOM 803 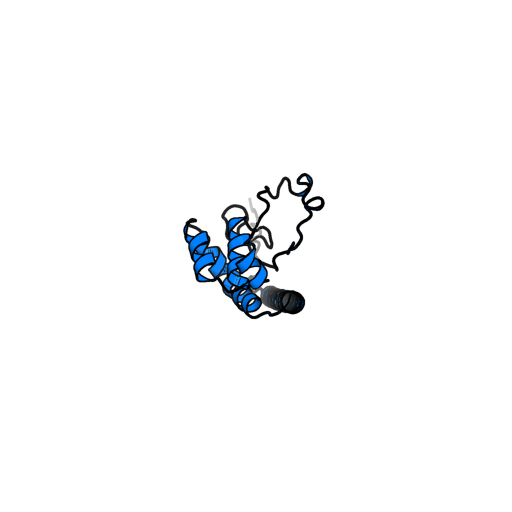C C . LYS A 1 103 ? -4.857 6.975 13.100 1.00 95.69 103 LYS A C 1
ATOM 805 O O . LYS A 1 103 ? -3.657 7.205 13.196 1.00 95.69 103 LYS A O 1
ATOM 810 N N . SER A 1 104 ? -5.396 5.785 13.368 1.00 96.75 104 SER A N 1
ATOM 811 C CA . SER A 1 104 ? -4.608 4.622 13.788 1.00 96.75 104 SER A CA 1
ATOM 812 C C . SER A 1 104 ? -3.619 4.170 12.709 1.00 96.75 104 SER A C 1
ATOM 814 O O . SER A 1 104 ? -2.471 3.883 13.033 1.00 96.75 104 SER A O 1
ATOM 816 N N . VAL A 1 105 ? -4.011 4.225 11.429 1.00 96.88 105 VAL A N 1
ATOM 817 C CA . VAL A 1 105 ? -3.108 3.944 10.298 1.00 96.88 105 VAL A CA 1
ATOM 818 C C . VAL A 1 105 ? -1.940 4.934 10.255 1.00 96.88 105 VAL A C 1
ATOM 820 O O . VAL A 1 105 ? -0.790 4.520 10.143 1.00 96.88 105 VAL A O 1
ATOM 823 N N . ILE A 1 106 ? -2.213 6.238 10.379 1.00 97.00 106 ILE A N 1
ATOM 824 C CA . ILE A 1 106 ? -1.169 7.277 10.357 1.00 97.00 106 ILE A CA 1
ATOM 825 C C . ILE A 1 106 ? -0.244 7.160 11.576 1.00 97.00 106 ILE A C 1
ATOM 827 O O . ILE A 1 106 ? 0.969 7.304 11.442 1.00 97.00 106 ILE A O 1
ATOM 831 N N . ALA A 1 107 ? -0.795 6.882 12.760 1.00 97.62 107 ALA A N 1
ATOM 832 C CA . ALA A 1 107 ? 0.004 6.681 13.966 1.00 97.62 107 ALA A CA 1
ATOM 833 C C . ALA A 1 107 ? 0.964 5.492 13.804 1.00 97.62 107 ALA A C 1
ATOM 835 O O . ALA A 1 107 ? 2.163 5.645 14.021 1.00 97.62 107 ALA A O 1
ATOM 836 N N . ALA A 1 108 ? 0.451 4.353 13.333 1.00 97.50 108 ALA A N 1
ATOM 837 C CA . ALA A 1 108 ? 1.250 3.155 13.107 1.00 97.50 108 ALA A CA 1
ATOM 838 C C . ALA A 1 108 ? 2.308 3.349 12.006 1.00 97.50 108 ALA A C 1
ATOM 840 O O . ALA A 1 108 ? 3.432 2.866 12.126 1.00 97.50 108 ALA A O 1
ATOM 841 N N . GLN A 1 109 ? 1.977 4.103 10.952 1.00 97.25 109 GLN A N 1
ATOM 842 C CA . GLN A 1 109 ? 2.938 4.515 9.931 1.00 97.25 109 GLN A CA 1
ATOM 843 C C . GLN A 1 109 ? 4.099 5.308 10.538 1.00 97.25 109 GLN A C 1
ATOM 845 O O . GLN A 1 109 ? 5.257 4.998 10.273 1.00 97.25 109 GLN A O 1
ATOM 850 N N . ASN A 1 110 ? 3.798 6.344 11.321 1.00 97.69 110 ASN A N 1
ATOM 851 C CA . ASN A 1 110 ? 4.828 7.212 11.887 1.00 97.69 110 ASN A CA 1
ATOM 852 C C . ASN A 1 110 ? 5.709 6.452 12.883 1.00 97.69 110 ASN A C 1
ATOM 854 O O . ASN A 1 110 ? 6.926 6.597 12.848 1.00 97.69 110 ASN A O 1
ATOM 858 N N . GLU A 1 111 ? 5.107 5.593 13.708 1.00 97.75 111 GLU A N 1
ATOM 859 C CA . GLU A 1 111 ? 5.838 4.724 14.631 1.00 97.75 111 GLU A CA 1
ATOM 860 C C . GLU A 1 111 ? 6.829 3.816 13.892 1.00 97.75 111 GLU A C 1
ATOM 862 O O . GLU A 1 111 ? 7.999 3.742 14.272 1.00 97.75 111 GLU A O 1
ATOM 867 N N . TYR A 1 112 ? 6.389 3.179 12.803 1.00 96.88 112 TYR A N 1
ATOM 868 C CA . TYR A 1 112 ? 7.257 2.351 11.972 1.00 96.88 112 TYR A CA 1
ATOM 869 C C . TYR A 1 112 ? 8.411 3.163 11.367 1.00 96.88 112 TYR A C 1
ATOM 871 O O . TYR A 1 112 ? 9.572 2.784 11.496 1.00 96.88 112 TYR A O 1
ATOM 879 N N . LEU A 1 113 ? 8.118 4.317 10.759 1.00 96.12 113 LEU A N 1
ATOM 880 C CA . LEU A 1 113 ? 9.139 5.161 10.130 1.00 96.12 113 LEU A CA 1
ATOM 881 C C . LEU A 1 113 ? 10.167 5.701 11.132 1.00 96.12 113 LEU A C 1
ATOM 883 O O . LEU A 1 113 ? 11.353 5.789 10.812 1.00 96.12 113 LEU A O 1
ATOM 887 N N . ASP A 1 114 ? 9.737 6.060 12.341 1.00 97.12 114 ASP A N 1
ATOM 888 C CA . ASP A 1 114 ? 10.642 6.531 13.388 1.00 97.12 114 ASP A CA 1
ATOM 889 C C . ASP A 1 114 ? 11.495 5.389 13.959 1.00 97.12 114 ASP A C 1
ATOM 891 O O . ASP A 1 114 ? 12.674 5.600 14.256 1.00 97.12 114 ASP A O 1
ATOM 895 N N . LYS A 1 115 ? 10.938 4.175 14.079 1.00 96.38 115 LYS A N 1
ATOM 896 C CA . LYS A 1 115 ? 11.694 2.965 14.441 1.00 96.38 115 LYS A CA 1
ATOM 897 C C . LYS A 1 115 ? 12.781 2.675 13.404 1.00 96.38 115 LYS A C 1
ATOM 899 O O . LYS A 1 115 ? 13.943 2.537 13.779 1.00 96.38 115 LYS A O 1
ATOM 904 N N . GLU A 1 116 ? 12.430 2.651 12.119 1.00 94.12 116 GLU A N 1
ATOM 905 C CA . GLU A 1 116 ? 13.386 2.398 11.034 1.00 94.12 116 GLU A CA 1
ATOM 906 C C . GLU A 1 116 ? 14.476 3.475 10.962 1.00 94.12 116 GLU A C 1
ATOM 908 O O . GLU A 1 116 ? 15.653 3.153 10.794 1.00 94.12 116 GLU A O 1
ATOM 913 N N . ARG A 1 117 ? 14.128 4.753 11.173 1.00 94.19 117 ARG A N 1
ATOM 914 C CA . ARG A 1 117 ? 15.116 5.844 11.228 1.00 94.19 117 ARG A CA 1
ATOM 915 C C . ARG A 1 117 ? 16.147 5.625 12.336 1.00 94.19 117 ARG A C 1
ATOM 917 O O . ARG A 1 117 ? 17.343 5.725 12.076 1.00 94.19 117 ARG A O 1
ATOM 924 N N . LYS A 1 118 ? 15.698 5.283 13.548 1.00 94.56 118 LYS A N 1
ATOM 925 C CA . LYS A 1 118 ? 16.593 5.009 14.686 1.00 94.56 118 LYS A CA 1
ATOM 926 C C . LYS A 1 118 ? 17.509 3.818 14.409 1.00 94.56 118 LYS A C 1
ATOM 928 O O . LYS A 1 118 ? 18.707 3.901 14.659 1.00 94.56 118 LYS A O 1
ATOM 933 N N . LEU A 1 119 ? 16.970 2.740 13.834 1.00 92.00 119 LEU A N 1
ATOM 934 C CA . LEU A 1 119 ? 17.761 1.564 13.460 1.00 92.00 119 LEU A CA 1
ATOM 935 C C . LEU A 1 119 ? 18.849 1.907 12.432 1.00 92.00 119 LEU A C 1
ATOM 937 O O . LEU A 1 119 ? 19.987 1.459 12.572 1.00 92.00 119 LEU A O 1
ATOM 941 N N . GLN A 1 120 ? 18.532 2.732 11.430 1.00 90.44 120 GLN A N 1
ATOM 942 C CA . GLN A 1 120 ? 19.513 3.195 10.443 1.00 90.44 120 GLN A CA 1
ATOM 943 C C . GLN A 1 120 ? 20.603 4.074 11.071 1.00 90.44 120 GLN A C 1
ATOM 945 O O . GLN A 1 120 ? 21.781 3.904 10.759 1.00 90.44 120 GLN A O 1
ATOM 950 N N . GLU A 1 121 ? 20.241 4.988 11.975 1.00 90.81 121 GLU A N 1
ATOM 951 C CA . GLU A 1 121 ? 21.201 5.826 12.709 1.00 90.81 121 GLU A CA 1
ATOM 952 C C . GLU A 1 121 ? 22.149 4.978 13.569 1.00 90.81 121 GLU A C 1
ATOM 954 O O . GLU A 1 121 ? 23.363 5.187 13.552 1.00 90.81 121 GLU A O 1
ATOM 959 N N . GLU A 1 122 ? 21.625 3.967 14.264 1.00 89.44 122 GLU A N 1
ATOM 960 C CA . GLU A 1 122 ? 22.430 3.025 15.044 1.00 89.44 122 GLU A CA 1
ATOM 961 C C . GLU A 1 122 ? 23.390 2.210 14.170 1.00 89.44 122 GLU A C 1
ATOM 963 O O . GLU A 1 122 ? 24.551 2.027 14.538 1.00 89.44 122 GLU A O 1
ATOM 968 N N . GLN A 1 123 ? 22.933 1.723 13.013 1.00 85.31 123 GLN A N 1
ATOM 969 C CA . GLN A 1 123 ? 23.775 0.989 12.063 1.00 85.31 123 GLN A CA 1
ATOM 970 C C . GLN A 1 123 ? 24.872 1.877 11.476 1.00 85.31 123 GLN A C 1
ATOM 972 O O . GLN A 1 123 ? 26.027 1.459 11.399 1.00 85.31 123 GLN A O 1
ATOM 977 N N . ARG A 1 124 ? 24.538 3.122 11.118 1.00 81.56 124 ARG A N 1
ATOM 978 C CA . ARG A 1 124 ? 25.505 4.105 10.621 1.00 81.56 124 ARG A CA 1
ATOM 979 C C . ARG A 1 124 ? 26.555 4.438 11.675 1.00 81.56 124 ARG A C 1
ATOM 981 O O . ARG A 1 124 ? 27.735 4.490 11.351 1.00 81.56 124 ARG A O 1
ATOM 988 N N . ASN A 1 125 ? 26.151 4.601 12.933 1.00 78.81 125 ASN A N 1
ATOM 989 C CA . ASN A 1 125 ? 27.078 4.845 14.039 1.00 78.81 125 ASN A CA 1
ATOM 990 C C . ASN A 1 125 ? 27.948 3.619 14.362 1.00 78.81 125 ASN A C 1
ATOM 992 O O . ASN A 1 125 ? 29.049 3.771 14.882 1.00 78.81 125 ASN A O 1
ATOM 996 N N . LYS A 1 126 ? 27.482 2.409 14.026 1.00 74.25 126 LYS A N 1
ATOM 997 C CA . LYS A 1 126 ? 28.242 1.153 14.120 1.00 74.25 126 LYS A CA 1
ATOM 998 C C . LYS A 1 126 ? 29.108 0.860 12.893 1.00 74.25 126 LYS A C 1
ATOM 1000 O O . LYS A 1 126 ? 29.735 -0.189 12.875 1.00 74.25 126 LYS A O 1
ATOM 1005 N N . SER A 1 127 ? 29.138 1.721 11.875 1.00 62.06 127 SER A N 1
ATOM 1006 C CA . SER A 1 127 ? 29.902 1.517 10.638 1.00 62.06 127 SER A CA 1
ATOM 1007 C C . SER A 1 127 ? 31.385 1.194 10.911 1.00 62.06 127 SER A C 1
ATOM 1009 O O . SER A 1 127 ? 32.184 2.090 11.170 1.00 62.06 127 SER A O 1
ATOM 1011 N N . VAL A 1 128 ? 31.738 -0.094 10.798 1.00 60.78 128 VAL A N 1
ATOM 1012 C CA . VAL A 1 128 ? 33.074 -0.701 10.983 1.00 60.78 128 VAL A CA 1
ATOM 1013 C C . VAL A 1 128 ? 33.858 -0.740 9.662 1.00 60.78 128 VAL A C 1
ATOM 1015 O O . VAL A 1 128 ? 34.506 -1.737 9.346 1.00 60.78 128 VAL A O 1
ATOM 1018 N N . PHE A 1 129 ? 33.764 0.297 8.825 1.00 66.06 129 PHE A N 1
ATOM 1019 C CA . PHE A 1 129 ? 34.664 0.350 7.671 1.00 66.06 129 PHE A CA 1
ATOM 1020 C C . PHE A 1 129 ? 36.100 0.499 8.195 1.00 66.06 129 PHE A C 1
ATOM 1022 O O . PHE A 1 129 ? 36.346 1.410 8.993 1.00 66.06 129 PHE A O 1
ATOM 1029 N N . PRO A 1 130 ? 37.043 -0.382 7.805 1.00 63.00 130 PRO A N 1
ATOM 1030 C CA . PRO A 1 130 ? 38.447 -0.135 8.092 1.00 63.00 130 PRO A CA 1
ATOM 1031 C C . PRO A 1 130 ? 38.854 1.205 7.453 1.00 63.00 130 PRO A C 1
ATOM 1033 O O . PRO A 1 130 ? 38.276 1.581 6.425 1.00 63.00 130 PRO A O 1
ATOM 1036 N N . PRO A 1 131 ? 39.814 1.944 8.041 1.00 57.72 131 PRO A N 1
ATOM 1037 C CA . PRO A 1 131 ? 40.380 3.114 7.386 1.00 57.72 131 PRO A CA 1
ATOM 1038 C C . PRO A 1 131 ? 40.839 2.710 5.984 1.00 57.72 131 PRO A C 1
ATOM 1040 O O . PRO A 1 131 ? 41.452 1.656 5.814 1.00 57.72 131 PRO A O 1
ATOM 1043 N N . SER A 1 132 ? 40.510 3.517 4.979 1.00 59.19 132 SER A N 1
ATOM 1044 C CA . SER A 1 132 ? 41.090 3.341 3.654 1.00 59.19 132 SER A CA 1
ATOM 1045 C C . SER A 1 132 ? 42.579 3.659 3.773 1.00 59.19 132 SER A C 1
ATOM 1047 O O . SER A 1 132 ? 42.924 4.831 3.896 1.00 59.19 132 SER A O 1
AT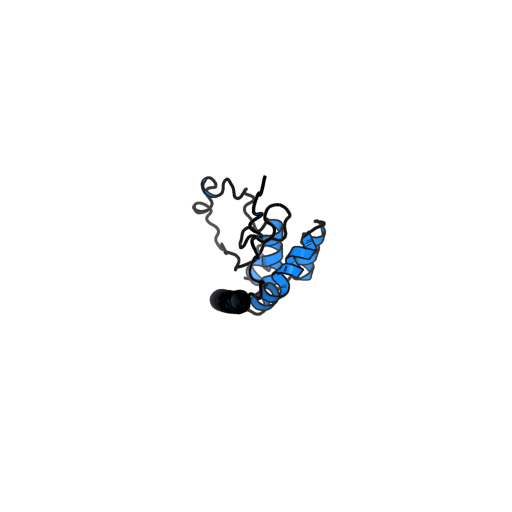OM 1049 N N . ASP A 1 133 ? 43.446 2.645 3.759 1.00 53.22 133 ASP A N 1
ATOM 1050 C CA . ASP A 1 133 ? 44.870 2.844 3.483 1.00 53.22 133 ASP A CA 1
ATOM 1051 C C . ASP A 1 133 ? 44.969 3.287 2.022 1.00 53.22 133 ASP A C 1
ATOM 1053 O O . ASP A 1 133 ? 44.930 2.488 1.087 1.00 53.22 133 ASP A O 1
ATOM 1057 N N . SER A 1 134 ? 44.985 4.599 1.811 1.00 54.31 134 SER A N 1
ATOM 1058 C CA . SER A 1 134 ? 45.466 5.182 0.569 1.00 54.31 134 SER A CA 1
ATOM 1059 C C . SER A 1 134 ? 46.967 4.925 0.517 1.00 54.31 134 SER A C 1
ATOM 1061 O O . SER A 1 134 ? 47.736 5.638 1.157 1.00 54.31 134 SER A O 1
ATOM 1063 N N . SER A 1 135 ? 47.373 3.877 -0.199 1.00 56.31 135 SER A N 1
ATOM 1064 C CA . SER A 1 135 ? 48.765 3.678 -0.584 1.00 56.31 135 SER A CA 1
ATOM 1065 C C . SER A 1 135 ? 49.176 4.843 -1.482 1.00 56.31 135 SER A C 1
ATOM 1067 O O . SER A 1 135 ? 48.784 4.908 -2.647 1.00 56.31 135 SER A O 1
ATOM 1069 N N . GLU A 1 136 ? 49.904 5.800 -0.914 1.00 50.94 136 GLU A N 1
ATOM 1070 C CA . GLU A 1 136 ? 50.700 6.747 -1.683 1.00 50.94 136 GLU A CA 1
ATOM 1071 C C . GLU A 1 136 ? 51.815 5.934 -2.350 1.00 50.94 136 GLU A C 1
ATOM 1073 O O . GLU A 1 136 ? 52.773 5.521 -1.696 1.00 50.94 136 GLU A O 1
ATOM 1078 N N . ASP A 1 137 ? 51.649 5.625 -3.636 1.00 51.56 137 ASP A N 1
ATOM 1079 C CA . ASP A 1 137 ? 52.746 5.124 -4.456 1.00 51.56 137 ASP A CA 1
ATOM 1080 C C . ASP A 1 137 ? 53.777 6.262 -4.576 1.00 51.56 137 ASP A C 1
ATOM 1082 O O . ASP A 1 137 ? 53.591 7.222 -5.326 1.00 51.56 137 ASP A O 1
ATOM 1086 N N . GLU A 1 138 ? 54.849 6.194 -3.780 1.00 50.69 138 GLU A N 1
ATOM 1087 C CA . GLU A 1 138 ? 56.055 6.992 -4.000 1.00 50.69 138 GLU A CA 1
ATOM 1088 C C . GLU A 1 138 ? 56.689 6.561 -5.334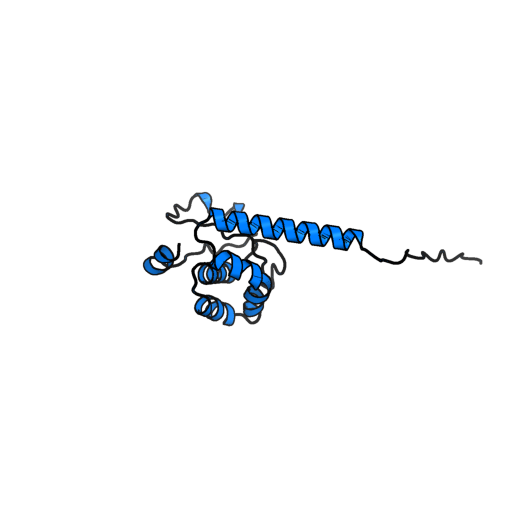 1.00 50.69 138 GLU A C 1
ATOM 1090 O O . GLU A 1 138 ? 57.463 5.602 -5.401 1.00 50.69 138 GLU A O 1
ATO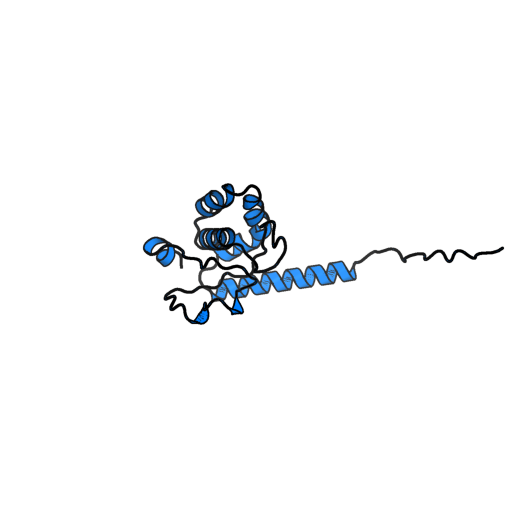M 1095 N N . ASP A 1 139 ? 56.365 7.286 -6.406 1.00 49.03 139 ASP A N 1
ATOM 1096 C CA . ASP A 1 139 ? 57.087 7.238 -7.677 1.00 49.03 139 ASP A CA 1
ATOM 1097 C C . ASP A 1 139 ? 58.545 7.696 -7.464 1.00 49.03 139 ASP A C 1
ATOM 1099 O O . ASP A 1 139 ? 58.864 8.885 -7.492 1.00 49.03 139 ASP A O 1
ATOM 1103 N N . ASN A 1 140 ? 59.448 6.736 -7.253 1.00 48.22 140 ASN A N 1
ATOM 1104 C CA . ASN A 1 140 ? 60.897 6.928 -7.331 1.00 48.22 140 ASN A CA 1
ATOM 1105 C C . ASN A 1 140 ? 61.417 6.409 -8.682 1.00 48.22 140 ASN A C 1
ATOM 1107 O O . ASN A 1 140 ? 61.759 5.228 -8.789 1.00 48.22 140 ASN A O 1
ATOM 1111 N N . ILE A 1 141 ? 61.517 7.292 -9.689 1.00 45.09 141 ILE A N 1
ATOM 1112 C CA . ILE A 1 141 ? 62.451 7.175 -10.832 1.00 45.09 141 ILE A CA 1
ATOM 1113 C C . ILE A 1 141 ? 63.023 8.553 -11.170 1.00 45.09 141 ILE A C 1
ATOM 1115 O O . ILE A 1 141 ? 62.224 9.473 -11.453 1.00 45.09 141 ILE A O 1
#

InterPro domains:
  IPR007177 16S/18S rRNA aminocarboxypropyltransferase Tsr3, C-terminal [PF04034] (1-113)
  IPR022968 16S/18S rRNA aminocarboxypropyltransferase Tsr3 [PTHR20426] (1-129)

pLDDT: mean 89.06, std 13.49, range [45.09, 98.38]

Sequence (141 aa):
DKEIVDTKGIAVVDCSWAKLDQTPIATLKASHGRLLPFLVAANPINYGRPCQLSCVEAIAATMYIVGYRELAEHYLNKFSWGHSFIDLNKELLDIYAKCKDSKSVIAAQNEYLDKERKLQEEQRNKSVFPPSDSSEDEDNI

Nearest PDB structures (foldseek):
  5ap8-assembly3_C  TM=9.326E-01  e=2.472E-08  Saccharolobus solfataricus
  5ap8-assembly1_A  TM=9.047E-01  e=2.678E-07  Saccharolobus solfataricus
  5ap8-assembly2_B  TM=9.146E-01  e=3.607E-07  Saccharolobus solfataricus
  5apg-assembly3_C  TM=8.581E-01  e=9.354E-07  Vulcanisaeta distributa DSM 14429
  8wqx-assembly1_A  TM=4.173E-01  e=8.505E+00  Ureaplasma diversum

Organism: NCBI:txid1629725

Foldseek 3Di:
DLVCCVPPNDDDDQDDPVCPVVPVPVPDPDVDDDQDFWFAEQDPVRHRPISNYHPLLVNLLVCLLSPNNVVSVVSLVVDPRSVVRCVRCVVLSVQSNPDDDPVSNVVVRVVVVVVVVVVVVVVVVVPPDDPPPPPPPPPDD

Mean predicted aligned error: 7.52 Å

Radius of gyration: 20.89 Å; Cα contacts (8 Å, |Δi|>4): 114; chains: 1; bounding box: 83×32×31 Å

Solvent-accessible surface area (backbone atoms only — not comparable to full-atom values): 8718 Å² total; per-residue (Å²): 109,48,71,53,40,76,75,72,52,87,85,80,84,92,71,57,81,95,43,50,92,78,46,70,62,90,72,58,84,59,93,79,73,77,80,80,75,90,44,54,17,45,51,92,90,36,55,76,33,69,70,52,56,52,70,66,54,50,53,24,51,52,31,32,36,58,66,39,47,70,58,20,50,59,63,28,67,77,39,98,53,31,63,50,34,51,67,76,35,40,70,60,46,58,53,41,40,71,41,90,48,73,66,52,38,53,52,52,49,50,53,51,53,52,50,51,50,52,52,51,53,54,52,59,76,60,62,78,72,73,80,82,82,76,78,77,78,79,86,84,129